Protein AF-A0AAE0MYC8-F1 (afdb_monomer)

Sequence (102 aa):
MDENARKKRINDVIYKITGAKEARQGQVEAVYRLVHQQKDTVLVAATGYGKSAVLYAFSALTILTTVQIVPLTKLGENQRDDITRAVPSSKPVWINKPERLE

Mean predicted aligned error: 4.72 Å

InterPro domains:
  IPR006935 Helicase/UvrB, N-terminal [PF04851] (22-90)
  IPR027417 P-loop containing nucleoside triphosphate hydrolase [G3DSA:3.40.50.300] (2-97)
  IPR027417 P-loop containing nucleoside triphosphate hydrolase [SSF52540] (13-95)

Organism: NCBI:txid92902

Structure (mmCIF, N/CA/C/O backbone):
data_AF-A0AAE0MYC8-F1
#
_entry.id   AF-A0AAE0MYC8-F1
#
loop_
_atom_site.group_PDB
_atom_site.id
_atom_site.type_symbol
_atom_site.label_atom_id
_atom_site.label_alt_id
_atom_site.label_comp_id
_atom_site.label_asym_id
_atom_site.label_entity_id
_atom_site.label_seq_id
_atom_site.pdbx_PDB_ins_code
_atom_site.Cartn_x
_atom_site.Cartn_y
_atom_site.Cartn_z
_atom_site.occupancy
_atom_site.B_iso_or_equiv
_atom_site.auth_seq_id
_atom_site.auth_comp_id
_atom_site.auth_asym_id
_atom_site.auth_atom_id
_atom_site.pdbx_PDB_model_num
ATOM 1 N N . MET A 1 1 ? -12.303 -4.197 16.807 1.00 70.50 1 MET A N 1
ATOM 2 C CA . MET A 1 1 ? -11.621 -2.918 16.512 1.00 70.50 1 MET A CA 1
ATOM 3 C C . MET A 1 1 ? -12.569 -2.036 15.732 1.00 70.50 1 MET A C 1
ATOM 5 O O . MET A 1 1 ? -13.090 -2.503 14.721 1.00 70.50 1 MET A O 1
ATOM 9 N N . ASP A 1 2 ? -12.776 -0.809 16.200 1.00 92.44 2 ASP A N 1
ATOM 10 C CA . ASP A 1 2 ? -13.447 0.238 15.429 1.00 92.44 2 ASP A CA 1
ATOM 11 C C . ASP A 1 2 ? -12.597 0.683 14.217 1.00 92.44 2 ASP A C 1
ATOM 13 O O . ASP A 1 2 ? -11.450 0.258 14.029 1.00 92.44 2 ASP A O 1
ATOM 17 N N . GLU A 1 3 ? -13.185 1.508 13.354 1.00 93.50 3 GLU A N 1
ATOM 18 C CA . GLU A 1 3 ? -12.551 2.003 12.131 1.00 93.50 3 GLU A CA 1
ATOM 19 C C . GLU A 1 3 ? -11.285 2.828 12.393 1.00 93.50 3 GLU A C 1
ATOM 21 O O . GLU A 1 3 ? -10.287 2.637 11.695 1.00 93.50 3 GLU A O 1
ATOM 26 N N . ASN A 1 4 ? -11.281 3.683 13.416 1.00 94.81 4 ASN A N 1
ATOM 27 C CA . ASN A 1 4 ? -10.133 4.530 13.738 1.00 94.81 4 ASN A CA 1
ATOM 28 C C . ASN A 1 4 ? -8.939 3.681 14.171 1.00 94.81 4 ASN A C 1
ATOM 30 O O . ASN A 1 4 ? -7.817 3.905 13.715 1.00 94.81 4 ASN A O 1
ATOM 34 N N . ALA A 1 5 ? -9.179 2.644 14.975 1.00 96.06 5 ALA A N 1
ATOM 35 C CA . ALA A 1 5 ? -8.148 1.690 15.359 1.00 96.06 5 ALA A CA 1
ATOM 36 C C . ALA A 1 5 ? -7.570 0.948 14.137 1.00 96.06 5 ALA A C 1
ATOM 38 O O . ALA A 1 5 ? -6.356 0.749 14.045 1.00 96.06 5 ALA A O 1
ATOM 39 N N . ARG A 1 6 ? -8.417 0.558 13.169 1.00 96.38 6 ARG A N 1
ATOM 40 C CA . ARG A 1 6 ? -7.970 -0.086 11.916 1.00 96.38 6 ARG A CA 1
ATOM 41 C C . ARG A 1 6 ? -7.124 0.863 11.069 1.00 96.38 6 ARG A C 1
ATOM 43 O O . ARG A 1 6 ? -6.037 0.482 10.641 1.00 96.38 6 ARG A O 1
ATOM 50 N N . LYS A 1 7 ? -7.581 2.102 10.874 1.00 96.88 7 LYS A N 1
ATOM 51 C CA . LYS A 1 7 ? -6.856 3.128 10.107 1.00 96.88 7 LYS A CA 1
ATOM 52 C C . LYS A 1 7 ? -5.529 3.509 10.764 1.00 96.88 7 LYS A C 1
ATOM 54 O O . LYS A 1 7 ? -4.529 3.640 10.064 1.00 96.88 7 LYS A O 1
ATOM 59 N N . LYS A 1 8 ? -5.476 3.571 12.098 1.00 96.50 8 LYS A N 1
ATOM 60 C CA . LYS A 1 8 ? -4.226 3.757 12.848 1.00 96.50 8 LYS A CA 1
ATOM 61 C C . LYS A 1 8 ? -3.235 2.619 12.591 1.00 96.50 8 LYS A C 1
ATOM 63 O O . LYS A 1 8 ? -2.098 2.882 12.220 1.00 96.50 8 LYS A O 1
ATOM 68 N N . ARG A 1 9 ? -3.678 1.359 12.684 1.00 96.12 9 ARG A N 1
ATOM 69 C CA . ARG A 1 9 ? -2.827 0.195 12.375 1.00 96.12 9 ARG A CA 1
ATOM 70 C C . ARG A 1 9 ? -2.275 0.246 10.946 1.00 96.12 9 ARG A C 1
ATOM 72 O O . ARG A 1 9 ? -1.117 -0.096 10.729 1.00 96.12 9 ARG A O 1
ATOM 79 N N . ILE A 1 10 ? -3.090 0.663 9.978 1.00 96.88 10 ILE A N 1
ATOM 80 C CA . ILE A 1 10 ? -2.663 0.837 8.583 1.00 96.88 10 ILE A CA 1
ATOM 81 C C . ILE A 1 10 ? -1.578 1.914 8.473 1.00 96.88 10 ILE A C 1
ATOM 83 O O . ILE A 1 10 ? -0.551 1.674 7.838 1.00 96.88 10 ILE A O 1
ATOM 87 N N . ASN A 1 11 ? -1.783 3.071 9.108 1.00 96.88 11 ASN A N 1
ATOM 88 C CA . ASN A 1 11 ? -0.788 4.140 9.153 1.00 96.88 11 ASN A CA 1
ATOM 89 C C . ASN A 1 11 ? 0.544 3.641 9.732 1.00 96.88 11 ASN A C 1
ATOM 91 O O . ASN A 1 11 ? 1.585 3.848 9.116 1.00 96.88 11 ASN A O 1
ATOM 95 N N . ASP A 1 12 ? 0.504 2.922 10.855 1.00 95.12 12 ASP A N 1
ATOM 96 C CA . ASP A 1 12 ? 1.703 2.400 11.519 1.00 95.12 12 ASP A CA 1
ATOM 97 C C . ASP A 1 12 ? 2.474 1.411 10.630 1.00 95.12 12 ASP A C 1
ATOM 99 O O . ASP A 1 12 ? 3.706 1.388 10.637 1.00 95.12 12 ASP A O 1
ATOM 103 N N . VAL A 1 13 ? 1.766 0.597 9.841 1.00 94.12 13 VAL A N 1
ATOM 104 C CA . VAL A 1 13 ? 2.397 -0.317 8.879 1.00 94.12 13 VAL A CA 1
ATOM 105 C C . VAL A 1 13 ? 3.036 0.448 7.724 1.00 94.12 13 VAL A C 1
ATOM 107 O O . VAL A 1 13 ? 4.188 0.180 7.394 1.00 94.12 13 VAL A O 1
ATOM 110 N N . ILE A 1 14 ? 2.342 1.425 7.137 1.00 94.81 14 ILE A N 1
ATOM 111 C CA . ILE A 1 14 ? 2.904 2.243 6.050 1.00 94.81 14 ILE A CA 1
ATOM 112 C C . ILE A 1 14 ? 4.139 3.014 6.536 1.00 94.81 14 ILE A C 1
ATOM 114 O O . ILE A 1 14 ? 5.164 3.011 5.853 1.00 94.81 14 ILE A O 1
ATOM 118 N N . TYR A 1 15 ? 4.066 3.615 7.725 1.00 92.50 15 TYR A N 1
ATOM 119 C CA . TYR A 1 15 ? 5.191 4.265 8.400 1.00 92.50 15 TYR A CA 1
ATOM 120 C C . TYR A 1 15 ? 6.399 3.321 8.501 1.00 92.50 15 TYR A C 1
ATOM 122 O O . TYR A 1 15 ? 7.484 3.656 8.032 1.00 92.50 15 TYR A O 1
ATOM 130 N N . LYS A 1 16 ? 6.203 2.102 9.027 1.00 90.62 16 LYS A N 1
ATOM 131 C CA . LYS A 1 16 ? 7.287 1.120 9.213 1.00 90.62 16 LYS A CA 1
ATOM 132 C C . LYS A 1 16 ? 7.927 0.669 7.902 1.00 90.62 16 LYS A C 1
ATOM 134 O O . LYS A 1 16 ? 9.139 0.508 7.854 1.00 90.62 16 LYS A O 1
ATOM 139 N N . ILE A 1 17 ? 7.123 0.453 6.863 1.00 90.00 17 ILE A N 1
ATOM 140 C CA . ILE A 1 17 ? 7.602 -0.033 5.561 1.00 90.00 17 ILE A CA 1
ATOM 141 C C . ILE A 1 17 ? 8.355 1.071 4.811 1.00 90.00 17 ILE A C 1
ATOM 143 O O . ILE A 1 17 ? 9.357 0.809 4.155 1.00 90.00 17 ILE A O 1
ATOM 147 N N . THR A 1 18 ? 7.855 2.304 4.863 1.00 88.81 18 THR A N 1
ATOM 148 C CA . THR A 1 18 ? 8.365 3.391 4.010 1.00 88.81 18 THR A CA 1
ATOM 149 C C . THR A 1 18 ? 9.401 4.278 4.693 1.00 88.81 18 THR A C 1
ATOM 151 O O . THR A 1 18 ? 10.112 5.004 4.005 1.00 88.81 18 THR A O 1
ATOM 154 N N . GLY A 1 19 ? 9.462 4.277 6.029 1.00 87.81 19 GLY A N 1
ATOM 155 C CA . GLY A 1 19 ? 10.253 5.235 6.806 1.00 87.81 19 GLY A CA 1
ATOM 156 C C . GLY A 1 19 ? 9.731 6.677 6.736 1.00 87.81 19 GLY A C 1
ATOM 157 O O . GLY A 1 19 ? 10.367 7.585 7.268 1.00 87.81 19 GLY A O 1
ATOM 158 N N . ALA A 1 20 ? 8.590 6.918 6.079 1.00 88.25 20 ALA A N 1
ATOM 159 C CA . ALA A 1 20 ? 7.965 8.235 6.031 1.00 88.25 20 ALA A CA 1
ATOM 160 C C . ALA A 1 20 ? 7.427 8.621 7.412 1.00 88.25 20 ALA A C 1
ATOM 162 O O . ALA A 1 20 ? 7.005 7.753 8.162 1.00 88.25 20 ALA A O 1
ATOM 163 N N . LYS A 1 21 ? 7.373 9.922 7.725 1.00 88.31 21 LYS A N 1
ATOM 164 C CA . LYS A 1 21 ? 6.869 10.426 9.018 1.00 88.31 21 LYS A CA 1
ATOM 165 C C . LYS A 1 21 ? 5.419 10.007 9.301 1.00 88.31 21 LYS A C 1
ATOM 167 O O . LYS A 1 21 ? 5.078 9.734 10.446 1.00 88.31 21 LYS A O 1
ATOM 172 N N . GLU A 1 22 ? 4.584 9.962 8.267 1.00 93.19 22 GLU A N 1
ATOM 173 C CA . GLU A 1 22 ? 3.179 9.562 8.344 1.00 93.19 22 GLU A CA 1
ATOM 174 C C . GLU A 1 22 ? 2.677 9.054 6.987 1.00 93.19 22 GLU A C 1
ATOM 176 O O . GLU A 1 22 ? 3.211 9.418 5.932 1.00 93.19 22 GLU A O 1
ATOM 181 N N . ALA A 1 23 ? 1.638 8.217 7.009 1.00 95.94 23 ALA A N 1
ATOM 182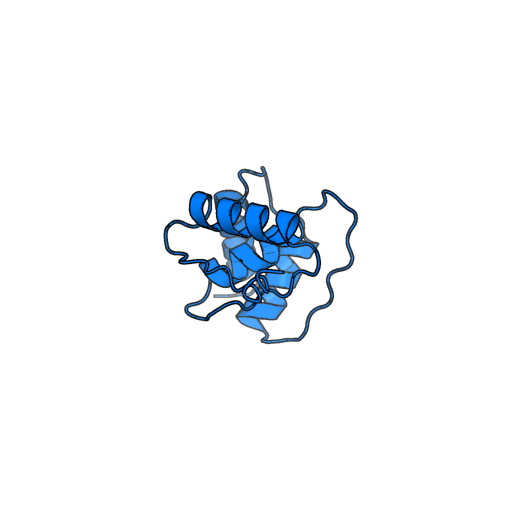 C CA . ALA A 1 23 ? 0.961 7.794 5.796 1.00 95.94 23 ALA A CA 1
ATOM 183 C C . ALA A 1 23 ? 0.060 8.915 5.273 1.00 95.94 23 ALA A C 1
ATOM 185 O O . ALA A 1 23 ? -0.649 9.586 6.023 1.00 95.94 23 ALA A O 1
ATOM 186 N N . ARG A 1 24 ? 0.012 9.073 3.952 1.00 96.31 24 ARG A N 1
ATOM 187 C CA . ARG A 1 24 ? -0.936 9.993 3.327 1.00 96.31 24 ARG A CA 1
ATOM 188 C C . ARG A 1 24 ? -2.345 9.422 3.449 1.00 96.31 24 ARG A C 1
ATOM 190 O O . ARG A 1 24 ? -2.553 8.225 3.247 1.00 96.31 24 ARG A O 1
ATOM 197 N N . GLN A 1 25 ? -3.332 10.288 3.670 1.00 96.19 25 GLN A N 1
ATOM 198 C CA . GLN A 1 25 ? -4.733 9.886 3.849 1.00 96.19 25 GLN A CA 1
ATOM 199 C C . GLN A 1 25 ? -5.243 8.956 2.732 1.00 96.19 25 GLN A C 1
ATOM 201 O O . GLN A 1 25 ? -5.888 7.950 3.015 1.00 96.19 25 GLN A O 1
ATOM 206 N N . GLY A 1 26 ? -4.903 9.243 1.470 1.00 97.50 26 GLY A N 1
ATOM 207 C CA . GLY A 1 26 ? -5.304 8.411 0.330 1.00 97.50 26 GLY A CA 1
ATOM 208 C C . GLY A 1 26 ? -4.706 7.000 0.351 1.00 97.50 26 GLY A C 1
ATOM 209 O O . GLY A 1 26 ? -5.354 6.062 -0.104 1.00 97.50 26 GLY A O 1
ATOM 210 N N . GLN A 1 27 ? -3.509 6.819 0.921 1.00 97.88 27 GLN A N 1
ATOM 211 C CA . GLN A 1 27 ? -2.920 5.489 1.110 1.00 97.88 27 GLN A CA 1
ATOM 212 C C . GLN A 1 27 ? -3.679 4.716 2.191 1.00 97.88 27 GLN A C 1
ATOM 214 O O . GLN A 1 27 ? -4.029 3.558 1.979 1.00 97.88 27 GLN A O 1
ATOM 219 N N . VAL A 1 28 ? -3.967 5.367 3.325 1.00 97.81 28 VAL A N 1
ATOM 220 C CA . VAL A 1 28 ? -4.698 4.748 4.442 1.00 97.81 28 VAL A CA 1
ATOM 221 C C . VAL A 1 28 ? -6.084 4.299 3.995 1.00 97.81 28 VAL A C 1
ATOM 223 O O . VAL A 1 28 ? -6.473 3.161 4.250 1.00 97.81 28 VAL A O 1
ATOM 226 N N . GLU A 1 29 ? -6.806 5.162 3.282 1.00 98.00 29 GLU A N 1
ATOM 227 C CA . GLU A 1 29 ? -8.147 4.850 2.793 1.00 98.00 29 GLU A CA 1
ATOM 228 C C . GLU A 1 29 ? -8.124 3.734 1.742 1.00 98.00 29 GLU A C 1
ATOM 230 O O . GLU A 1 29 ? -8.937 2.813 1.804 1.00 98.00 29 GLU A O 1
ATOM 235 N N . ALA A 1 30 ? -7.156 3.751 0.819 1.00 98.25 30 ALA A N 1
ATOM 236 C CA . ALA A 1 30 ? -7.020 2.690 -0.174 1.00 98.25 30 ALA A CA 1
ATOM 237 C C . ALA A 1 30 ? -6.754 1.323 0.477 1.00 98.25 30 ALA A C 1
ATOM 239 O O . ALA A 1 30 ? -7.423 0.344 0.152 1.00 98.25 30 ALA A O 1
ATOM 240 N N . VAL A 1 31 ? -5.832 1.253 1.443 1.00 97.62 31 VAL A N 1
ATOM 241 C CA . VAL A 1 31 ? -5.555 0.007 2.175 1.00 97.62 31 VAL A CA 1
ATOM 242 C C . VAL A 1 31 ? -6.767 -0.423 3.002 1.00 97.62 31 VAL A C 1
ATOM 244 O O . VAL A 1 31 ? -7.092 -1.607 3.026 1.00 97.62 31 VAL A O 1
ATOM 247 N N . TYR A 1 32 ? -7.471 0.510 3.647 1.00 98.12 32 TYR A N 1
ATOM 248 C CA . TYR A 1 32 ? -8.666 0.199 4.433 1.00 98.12 32 TYR A CA 1
ATOM 249 C C . TYR A 1 32 ? -9.762 -0.434 3.565 1.00 98.12 32 TYR A C 1
ATOM 251 O O . TYR A 1 32 ? -10.307 -1.481 3.926 1.00 98.12 32 TYR A O 1
ATOM 259 N N . ARG A 1 33 ? -10.028 0.142 2.387 1.00 97.88 33 ARG A N 1
ATOM 260 C CA . ARG A 1 33 ? -10.978 -0.411 1.413 1.00 97.88 33 ARG A CA 1
ATOM 261 C C . ARG A 1 33 ? -10.583 -1.807 0.937 1.00 97.88 33 ARG A C 1
ATOM 263 O O . ARG A 1 33 ? -11.438 -2.688 0.897 1.00 97.88 33 ARG A O 1
ATOM 270 N N . LEU A 1 34 ? -9.307 -2.026 0.624 1.00 97.38 34 LEU A N 1
ATOM 271 C CA . LEU A 1 34 ? -8.820 -3.321 0.144 1.00 97.38 34 LEU A CA 1
ATOM 272 C C . LEU A 1 34 ? -8.852 -4.399 1.240 1.00 97.38 34 LEU A C 1
ATOM 274 O O . LEU A 1 34 ? -9.378 -5.485 1.020 1.00 97.38 34 LEU A O 1
ATOM 278 N N . VAL A 1 35 ? -8.325 -4.105 2.432 1.00 96.38 35 VAL A N 1
ATOM 279 C CA . VAL A 1 35 ? -8.132 -5.096 3.509 1.00 96.38 35 VAL A CA 1
ATOM 280 C C . VAL A 1 35 ? -9.419 -5.374 4.285 1.00 96.38 35 VAL A C 1
ATOM 282 O O . VAL A 1 35 ? -9.678 -6.515 4.660 1.00 96.38 35 VAL A O 1
ATOM 285 N N . HIS A 1 36 ? -10.216 -4.342 4.570 1.00 96.00 36 HIS A N 1
ATOM 286 C CA . HIS A 1 36 ? -11.361 -4.466 5.476 1.00 96.00 36 HIS A CA 1
ATOM 287 C C . HIS A 1 36 ? -12.714 -4.438 4.777 1.00 96.00 36 HIS A C 1
ATOM 289 O O . HIS A 1 36 ? -13.660 -5.006 5.314 1.00 96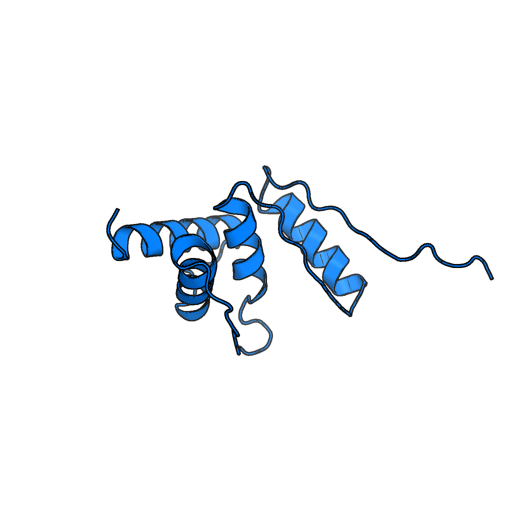.00 36 HIS A O 1
ATOM 295 N N . GLN A 1 37 ? -12.820 -3.791 3.614 1.00 96.00 37 GLN A N 1
ATOM 296 C CA . GLN A 1 37 ? -14.076 -3.744 2.859 1.00 96.00 37 GLN A CA 1
ATOM 297 C C . GLN A 1 37 ? -14.090 -4.682 1.650 1.00 96.00 37 GLN A C 1
ATOM 299 O O . GLN A 1 37 ? -15.164 -4.893 1.097 1.00 96.00 37 GLN A O 1
ATOM 304 N 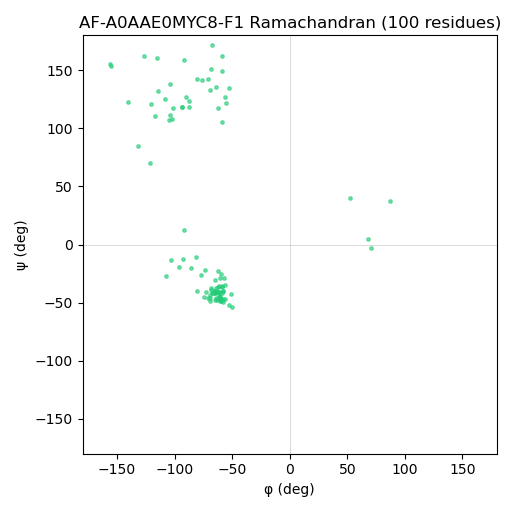N . GLN A 1 38 ? -12.932 -5.218 1.242 1.00 95.06 38 GLN A N 1
ATOM 305 C CA . GLN A 1 38 ? -12.780 -6.067 0.054 1.00 95.06 38 GLN A CA 1
ATOM 306 C C . GLN A 1 38 ? -13.370 -5.419 -1.210 1.00 95.06 38 GLN A C 1
ATOM 308 O O . GLN A 1 38 ? -14.032 -6.069 -2.013 1.00 95.06 38 GLN A O 1
ATOM 313 N N . LYS A 1 39 ? -13.162 -4.104 -1.366 1.00 97.12 39 LYS A N 1
ATOM 314 C CA . LYS A 1 39 ? -13.679 -3.332 -2.504 1.00 97.12 39 LYS A CA 1
ATOM 315 C C . LYS A 1 39 ? -12.592 -3.010 -3.512 1.00 97.12 39 LYS A C 1
ATOM 317 O O . LYS A 1 39 ? -11.527 -2.505 -3.138 1.00 97.12 39 LYS A O 1
ATOM 322 N N . ASP A 1 40 ? -12.941 -3.136 -4.788 1.00 97.19 40 ASP A N 1
ATOM 323 C CA . ASP A 1 40 ? -12.157 -2.577 -5.885 1.00 97.19 40 ASP A CA 1
ATOM 324 C C . ASP A 1 40 ? -11.896 -1.090 -5.640 1.00 97.19 40 ASP A C 1
ATOM 326 O O . ASP A 1 40 ? -12.769 -0.333 -5.192 1.00 97.19 40 ASP A O 1
ATOM 330 N N . THR A 1 41 ? -10.652 -0.675 -5.864 1.00 96.94 41 THR A N 1
ATOM 331 C CA . THR A 1 41 ? -10.169 0.644 -5.460 1.00 96.94 41 THR A CA 1
ATOM 332 C C . THR A 1 41 ? -9.267 1.230 -6.536 1.00 96.94 41 THR A C 1
ATOM 334 O O . THR A 1 41 ? -8.235 0.660 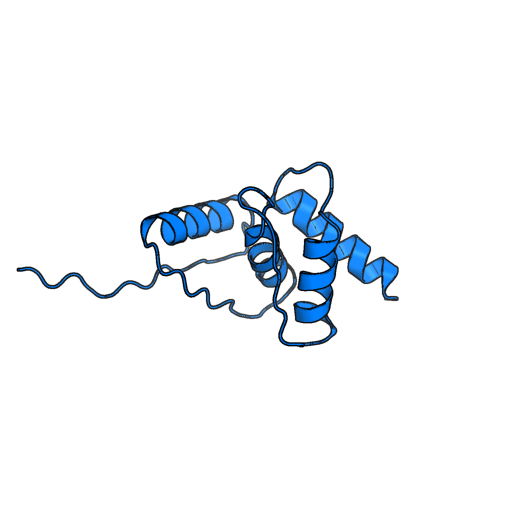-6.876 1.00 96.94 41 THR A O 1
ATOM 337 N N . VAL A 1 42 ? -9.637 2.414 -7.028 1.00 97.19 42 VAL A N 1
ATOM 338 C CA . VAL A 1 42 ? -8.814 3.225 -7.932 1.00 97.19 42 VAL A CA 1
ATOM 339 C C . VAL A 1 42 ? -8.167 4.342 -7.118 1.00 97.19 42 VAL A C 1
ATOM 341 O O . VAL A 1 42 ? -8.864 5.190 -6.563 1.00 97.19 42 VAL A O 1
ATOM 344 N N . LEU A 1 43 ? -6.834 4.350 -7.044 1.00 96.56 43 LEU A N 1
ATOM 345 C CA . LEU A 1 43 ? -6.062 5.417 -6.403 1.00 96.56 43 LEU A CA 1
ATOM 346 C C . LEU A 1 43 ? -5.413 6.308 -7.468 1.00 96.56 43 LEU A C 1
ATOM 348 O O . LEU A 1 43 ? -4.421 5.926 -8.090 1.00 96.56 43 LEU A O 1
ATOM 352 N N . VAL A 1 44 ? -5.941 7.521 -7.635 1.00 96.38 44 VAL A N 1
ATOM 353 C CA . VAL A 1 44 ? -5.356 8.547 -8.508 1.00 96.38 44 VAL A CA 1
ATOM 354 C C . VAL A 1 44 ? -4.446 9.443 -7.679 1.00 96.38 44 VAL A C 1
ATOM 356 O O . VAL A 1 44 ? -4.890 10.092 -6.736 1.00 96.38 44 VAL A O 1
ATOM 359 N N . ALA A 1 45 ? -3.158 9.474 -8.015 1.00 95.38 45 ALA A N 1
ATO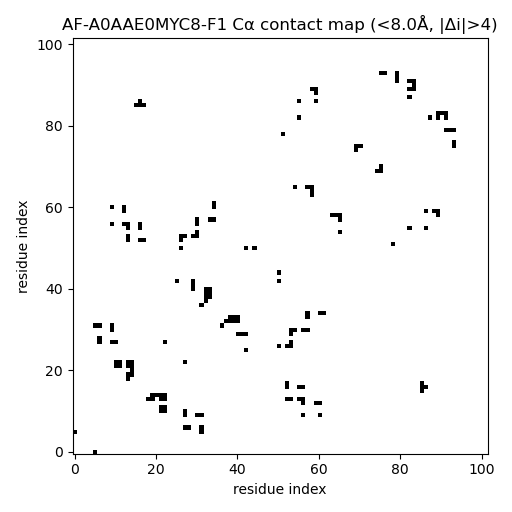M 360 C CA . ALA A 1 45 ? -2.191 10.314 -7.320 1.00 95.38 45 ALA A CA 1
ATOM 361 C C . ALA A 1 45 ? -0.982 10.651 -8.200 1.00 95.38 45 ALA A C 1
ATOM 363 O O . ALA A 1 45 ? -0.590 9.856 -9.063 1.00 95.38 45 ALA A O 1
ATOM 364 N N . ALA A 1 46 ? -0.342 11.790 -7.922 1.00 95.50 46 ALA A N 1
ATOM 365 C CA . ALA A 1 46 ? 0.856 12.257 -8.619 1.00 95.50 46 ALA A CA 1
ATOM 366 C C . ALA A 1 46 ? 2.035 11.261 -8.537 1.00 95.50 46 ALA A C 1
ATOM 368 O O . ALA A 1 46 ? 2.073 10.343 -7.703 1.00 95.50 46 ALA A O 1
ATOM 369 N N . THR A 1 47 ? 3.018 11.414 -9.426 1.00 90.88 47 THR A N 1
ATOM 370 C CA . THR A 1 47 ? 4.322 10.741 -9.300 1.00 90.88 47 THR A CA 1
ATOM 371 C C . THR A 1 47 ? 4.988 11.147 -7.977 1.00 90.88 47 THR A C 1
ATOM 373 O O . THR A 1 47 ? 4.696 12.200 -7.419 1.00 90.88 47 THR A O 1
ATOM 376 N N . GLY A 1 48 ? 5.786 10.256 -7.382 1.00 89.75 48 GLY A N 1
ATOM 377 C CA . GLY A 1 48 ? 6.389 10.498 -6.060 1.00 89.75 48 GLY A CA 1
ATOM 378 C C . GLY A 1 48 ? 5.422 10.472 -4.863 1.00 89.75 48 GLY A C 1
ATOM 379 O O . GLY A 1 48 ? 5.872 10.534 -3.726 1.00 89.75 48 GLY A O 1
ATOM 380 N N . TYR A 1 49 ? 4.106 10.306 -5.066 1.00 94.25 49 TYR A N 1
ATOM 381 C CA . TYR A 1 49 ? 3.134 10.218 -3.961 1.00 94.25 49 TYR A CA 1
ATOM 382 C C . TYR A 1 49 ? 3.360 9.016 -3.023 1.00 94.25 49 TYR A C 1
ATOM 384 O O . TYR A 1 49 ? 2.906 9.034 -1.884 1.00 94.25 49 TYR A O 1
ATOM 392 N N . GLY A 1 50 ? 4.036 7.963 -3.498 1.00 92.56 50 GLY A N 1
ATOM 393 C CA . GLY A 1 50 ? 4.222 6.715 -2.748 1.00 92.56 50 GLY A CA 1
ATOM 394 C C . GLY A 1 50 ? 3.079 5.714 -2.938 1.00 92.56 50 GLY A C 1
ATOM 395 O O . GLY A 1 50 ? 2.672 5.045 -1.994 1.00 92.56 50 GLY A O 1
ATOM 396 N N . LYS A 1 51 ? 2.521 5.612 -4.153 1.00 93.88 51 LYS A N 1
ATOM 397 C CA . LYS A 1 51 ? 1.404 4.697 -4.466 1.00 93.88 51 LYS A CA 1
ATOM 398 C C . LYS A 1 51 ? 1.713 3.225 -4.139 1.00 93.88 51 LYS A C 1
ATOM 400 O O . LYS A 1 51 ? 0.824 2.512 -3.688 1.00 93.88 51 LYS A O 1
ATOM 405 N N . SER A 1 52 ? 2.964 2.791 -4.310 1.00 91.50 52 SER A N 1
ATOM 406 C CA . SER A 1 52 ? 3.415 1.418 -4.025 1.00 91.50 52 SER A CA 1
ATOM 407 C C . SER A 1 52 ? 3.233 1.007 -2.560 1.00 91.50 52 SER A C 1
ATOM 409 O O . SER A 1 52 ? 2.955 -0.160 -2.292 1.00 91.50 52 SER A O 1
ATOM 411 N N . ALA A 1 53 ? 3.279 1.958 -1.618 1.00 93.38 53 ALA A N 1
ATOM 412 C CA . ALA A 1 53 ? 3.085 1.687 -0.194 1.00 93.38 53 ALA A CA 1
ATOM 413 C C . ALA A 1 53 ? 1.738 1.009 0.111 1.00 93.38 53 ALA A C 1
ATOM 415 O O . ALA A 1 53 ? 1.651 0.227 1.053 1.00 93.38 53 ALA A O 1
ATOM 416 N N . VAL A 1 54 ? 0.704 1.256 -0.705 1.00 94.88 54 VAL A N 1
ATOM 417 C CA . VAL A 1 54 ? -0.607 0.597 -0.576 1.00 94.88 54 VAL A CA 1
ATOM 418 C C . VAL A 1 54 ? -0.488 -0.906 -0.810 1.00 94.88 54 VAL A C 1
ATOM 420 O O . VAL A 1 54 ? -0.996 -1.696 -0.018 1.00 94.88 54 VAL A O 1
ATOM 423 N N . LEU A 1 55 ? 0.223 -1.305 -1.868 1.00 91.25 55 LEU A N 1
ATOM 424 C CA . LEU A 1 55 ? 0.411 -2.713 -2.213 1.00 91.25 55 LEU A CA 1
ATOM 425 C C . LEU A 1 55 ? 1.287 -3.422 -1.177 1.00 91.25 55 LEU A C 1
ATOM 427 O O . LEU A 1 55 ? 1.024 -4.567 -0.818 1.00 91.25 55 LEU A O 1
ATOM 431 N N . TYR A 1 56 ? 2.308 -2.734 -0.661 1.00 90.44 56 TYR A N 1
ATOM 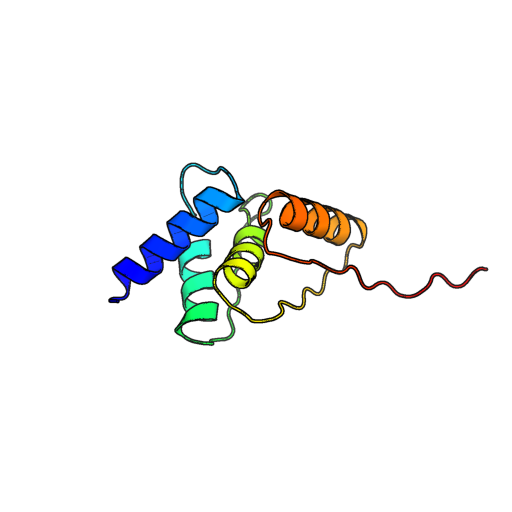432 C CA . TYR A 1 56 ? 3.214 -3.302 0.340 1.00 90.44 56 TYR A CA 1
ATOM 433 C C . TYR A 1 56 ? 2.491 -3.491 1.676 1.00 90.44 56 TYR A C 1
ATOM 435 O O . TYR A 1 56 ? 2.588 -4.551 2.293 1.00 90.44 56 TYR A O 1
ATOM 443 N N . ALA A 1 57 ? 1.706 -2.492 2.091 1.00 93.12 57 ALA A N 1
ATOM 444 C CA . ALA A 1 57 ? 0.891 -2.568 3.294 1.00 93.12 57 ALA A CA 1
ATOM 445 C C . ALA A 1 57 ? -0.178 -3.662 3.191 1.00 93.12 57 ALA A C 1
ATOM 447 O O . ALA A 1 57 ? -0.370 -4.395 4.156 1.00 93.12 57 ALA A O 1
ATOM 448 N N . PHE A 1 58 ? -0.832 -3.828 2.035 1.00 92.69 58 PHE A N 1
ATOM 449 C CA . PHE A 1 58 ? -1.781 -4.925 1.826 1.00 92.69 58 PHE A CA 1
ATOM 450 C C . PHE A 1 58 ? -1.121 -6.296 2.049 1.00 92.69 58 PHE A C 1
ATOM 452 O O . PHE A 1 58 ? -1.629 -7.100 2.834 1.00 92.69 58 PHE A O 1
ATOM 459 N N . SER A 1 59 ? 0.045 -6.532 1.436 1.00 89.50 59 SER A N 1
ATOM 460 C CA . SER A 1 59 ? 0.808 -7.775 1.623 1.00 89.50 59 SER A CA 1
ATOM 461 C C . SER A 1 59 ? 1.242 -7.986 3.078 1.00 89.50 59 SER A C 1
ATOM 463 O O . SER A 1 59 ? 1.255 -9.110 3.556 1.00 89.50 59 SER A O 1
ATOM 465 N N . ALA A 1 60 ? 1.584 -6.918 3.805 1.00 89.81 60 ALA A N 1
ATOM 466 C CA . ALA A 1 60 ? 2.003 -7.009 5.206 1.00 89.81 60 ALA A CA 1
ATOM 467 C C . ALA A 1 60 ? 0.834 -7.214 6.191 1.00 89.81 60 ALA A C 1
ATOM 469 O O . ALA A 1 60 ? 1.025 -7.724 7.295 1.00 89.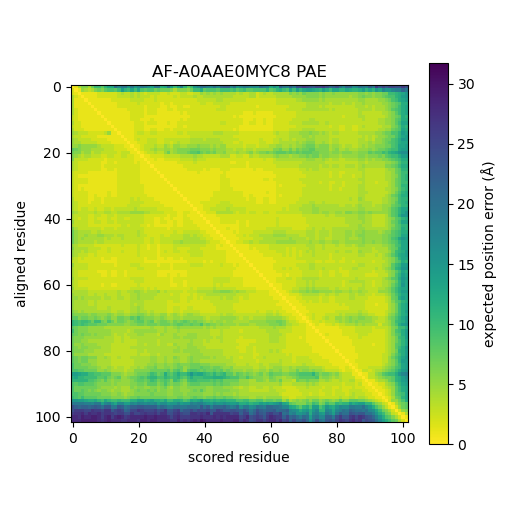81 60 ALA A O 1
ATOM 470 N N . LEU A 1 61 ? -0.374 -6.774 5.832 1.00 92.31 61 LEU A N 1
ATOM 471 C CA . LEU A 1 61 ? -1.555 -6.808 6.700 1.00 92.31 61 LEU A CA 1
ATOM 472 C C . LEU A 1 61 ? -2.402 -8.073 6.527 1.00 92.31 61 LEU A C 1
ATOM 474 O O . LEU A 1 61 ? -3.289 -8.304 7.355 1.00 92.31 61 LEU A O 1
ATOM 478 N N . THR A 1 62 ? -2.155 -8.859 5.479 1.00 91.00 62 THR A N 1
ATOM 479 C CA . THR A 1 62 ? -2.948 -10.034 5.104 1.00 91.00 62 THR A CA 1
ATOM 480 C C . THR A 1 62 ? -2.063 -11.274 4.958 1.00 91.00 62 THR A C 1
ATOM 482 O O . THR A 1 62 ? -0.850 -11.171 4.820 1.00 91.00 62 THR A O 1
ATOM 485 N N . ILE A 1 63 ? -2.674 -12.459 4.982 1.00 89.69 63 ILE A N 1
ATOM 486 C CA . ILE A 1 63 ? -2.006 -13.731 4.642 1.00 89.69 63 ILE A CA 1
ATOM 487 C C . ILE A 1 63 ? -2.164 -14.085 3.153 1.00 89.69 63 ILE A C 1
ATOM 489 O O . ILE A 1 63 ? -1.947 -15.227 2.756 1.00 89.69 63 ILE A O 1
ATOM 493 N N . LEU A 1 64 ? -2.625 -13.128 2.345 1.00 90.75 64 LEU A N 1
ATOM 494 C CA . LEU A 1 64 ? -2.969 -13.332 0.944 1.00 90.75 64 LEU A CA 1
ATOM 495 C C . LEU A 1 64 ? -1.772 -13.042 0.038 1.00 90.75 64 LEU A C 1
ATOM 497 O O . LEU A 1 64 ? -0.851 -12.307 0.392 1.00 90.75 64 LEU A O 1
ATOM 501 N N . THR A 1 65 ? -1.813 -13.595 -1.171 1.00 89.38 65 THR A N 1
ATOM 502 C CA . THR A 1 65 ? -0.832 -13.293 -2.214 1.00 89.38 65 THR A CA 1
ATOM 503 C C . THR A 1 65 ? -1.266 -12.066 -3.010 1.00 89.38 65 THR A C 1
ATOM 505 O O . THR A 1 65 ? -2.340 -12.054 -3.607 1.00 89.38 65 THR A O 1
ATOM 508 N N . THR A 1 66 ? -0.407 -11.048 -3.065 1.00 90.44 66 THR A N 1
ATOM 509 C CA . THR A 1 66 ? -0.601 -9.875 -3.927 1.00 90.44 66 THR A CA 1
ATOM 510 C C . THR A 1 66 ? -0.007 -10.138 -5.305 1.00 90.44 66 THR A C 1
ATOM 512 O O . THR A 1 66 ? 1.206 -10.297 -5.432 1.00 90.44 66 THR A O 1
ATOM 515 N N . VAL A 1 67 ? -0.841 -10.122 -6.344 1.00 91.75 67 VAL A N 1
ATOM 516 C CA . VAL A 1 67 ? -0.386 -10.156 -7.741 1.00 91.75 67 VAL A CA 1
ATOM 517 C C . VAL A 1 67 ? -0.260 -8.724 -8.249 1.00 91.75 67 VAL A C 1
ATOM 519 O O . VAL A 1 67 ? -1.241 -7.985 -8.286 1.00 91.75 67 VAL A O 1
ATOM 522 N N . GLN A 1 68 ? 0.954 -8.324 -8.626 1.00 91.06 68 GLN A N 1
ATOM 523 C CA . GLN A 1 68 ? 1.228 -7.001 -9.185 1.00 91.06 68 GLN A CA 1
ATOM 524 C C . GLN A 1 68 ? 1.530 -7.126 -10.674 1.00 91.06 68 GLN A C 1
ATOM 526 O O . GLN A 1 68 ? 2.431 -7.859 -11.071 1.00 91.06 68 GLN A O 1
ATOM 531 N N . ILE A 1 69 ? 0.786 -6.386 -11.494 1.00 90.88 69 ILE A N 1
ATOM 532 C CA . ILE A 1 69 ? 1.017 -6.301 -12.935 1.00 90.88 69 ILE A CA 1
ATOM 533 C C . ILE A 1 69 ? 1.678 -4.954 -13.203 1.00 90.88 69 ILE A C 1
ATOM 535 O O . ILE A 1 69 ? 1.057 -3.903 -13.036 1.00 90.88 69 ILE A O 1
ATOM 539 N N . VAL A 1 70 ? 2.951 -4.986 -13.593 1.00 88.62 70 VAL A N 1
ATOM 540 C CA . VAL A 1 70 ? 3.748 -3.786 -13.860 1.00 88.62 70 VAL A CA 1
ATOM 541 C C . VAL A 1 70 ? 4.231 -3.841 -15.308 1.00 88.62 70 VAL A C 1
ATOM 543 O O . VA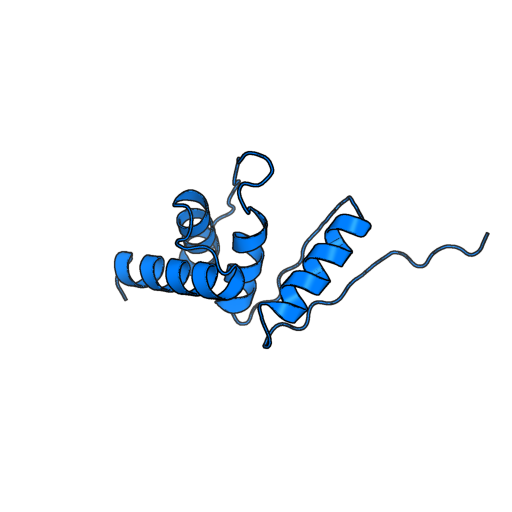L A 1 70 ? 4.932 -4.783 -15.666 1.00 88.62 70 VAL A O 1
ATOM 546 N N . PRO A 1 71 ? 3.892 -2.854 -16.158 1.00 86.25 71 PRO A N 1
ATOM 547 C CA . PRO A 1 71 ? 4.280 -2.882 -17.569 1.00 86.25 71 PRO A CA 1
ATOM 548 C C . PRO A 1 71 ? 5.773 -2.595 -17.787 1.00 86.25 71 PRO A C 1
ATOM 550 O O . PRO A 1 71 ? 6.326 -2.948 -18.823 1.00 86.25 71 PRO A O 1
ATOM 553 N N . LEU A 1 72 ? 6.433 -1.941 -16.826 1.00 88.44 72 LEU A N 1
ATOM 554 C CA . LEU A 1 72 ? 7.846 -1.579 -16.901 1.00 88.44 72 LEU A CA 1
ATOM 555 C C . LEU A 1 72 ? 8.682 -2.538 -16.047 1.00 88.44 72 LEU A C 1
ATOM 557 O O . LEU A 1 72 ? 8.674 -2.431 -14.821 1.00 88.44 72 LEU A O 1
ATOM 561 N N . THR A 1 73 ? 9.443 -3.426 -16.690 1.00 87.50 73 THR A N 1
ATOM 562 C CA . THR A 1 73 ? 10.259 -4.470 -16.037 1.00 87.50 73 THR A CA 1
ATOM 563 C C . THR A 1 73 ? 11.145 -3.908 -14.923 1.00 87.50 73 THR A C 1
ATOM 565 O O . THR A 1 73 ? 11.006 -4.312 -13.774 1.00 87.50 73 THR A O 1
ATOM 568 N N . LYS A 1 74 ? 11.964 -2.887 -15.221 1.00 89.75 74 LYS A N 1
ATOM 569 C CA . LYS A 1 74 ? 12.869 -2.260 -14.235 1.00 89.75 74 LYS A CA 1
ATOM 570 C C . LYS A 1 74 ? 12.136 -1.673 -13.027 1.00 89.75 74 LYS A C 1
ATOM 572 O O . LYS A 1 74 ? 12.643 -1.697 -11.912 1.00 89.75 74 LYS A O 1
ATOM 577 N N . LEU A 1 75 ? 10.939 -1.121 -13.239 1.00 89.19 75 LEU A N 1
ATOM 578 C CA . LEU A 1 75 ? 10.128 -0.602 -12.139 1.00 89.19 75 LEU A CA 1
ATOM 579 C C . LEU A 1 75 ? 9.647 -1.745 -11.241 1.00 89.19 75 LEU A C 1
ATOM 581 O O . LEU A 1 75 ? 9.679 -1.605 -10.023 1.00 89.19 75 LEU A O 1
ATOM 585 N N . GLY A 1 76 ? 9.221 -2.860 -11.836 1.00 89.62 76 GLY A N 1
ATOM 586 C CA . GLY A 1 76 ? 8.798 -4.048 -11.100 1.00 89.62 76 GLY A CA 1
ATOM 587 C C . GLY A 1 76 ? 9.937 -4.691 -10.306 1.00 89.62 76 GLY A C 1
ATOM 588 O O . GLY A 1 76 ? 9.749 -5.022 -9.138 1.00 89.62 76 GLY A O 1
ATOM 589 N N . GLU A 1 77 ? 11.133 -4.784 -10.888 1.00 90.94 77 GLU A N 1
ATOM 590 C CA . GLU A 1 77 ? 12.343 -5.260 -10.200 1.00 90.94 77 GLU A CA 1
ATOM 591 C C . GLU A 1 77 ? 12.685 -4.387 -8.987 1.00 90.94 77 GLU A C 1
ATOM 593 O O . GLU A 1 77 ? 12.828 -4.902 -7.878 1.00 90.94 77 GLU A O 1
ATOM 598 N N . ASN A 1 78 ? 12.703 -3.060 -9.157 1.00 90.19 78 ASN A N 1
ATOM 599 C CA . ASN A 1 78 ? 12.934 -2.129 -8.049 1.00 90.19 78 ASN A CA 1
ATOM 600 C C . ASN A 1 78 ? 11.885 -2.288 -6.938 1.00 90.19 78 ASN A C 1
ATOM 602 O O . ASN A 1 78 ? 12.228 -2.303 -5.758 1.00 90.19 78 ASN A O 1
ATOM 606 N N . GLN A 1 79 ? 10.609 -2.454 -7.303 1.00 88.81 79 GLN A N 1
ATOM 607 C CA . GLN A 1 79 ? 9.535 -2.673 -6.332 1.00 88.81 79 GLN A CA 1
ATOM 608 C C . GLN A 1 79 ? 9.681 -4.007 -5.589 1.00 88.81 79 GLN A C 1
ATOM 610 O O . GLN A 1 79 ? 9.471 -4.053 -4.377 1.00 88.81 79 GLN A O 1
ATOM 615 N N . ARG A 1 80 ? 10.077 -5.088 -6.273 1.00 89.50 80 ARG A N 1
ATOM 616 C CA . ARG A 1 80 ? 10.385 -6.381 -5.639 1.00 89.50 80 ARG A CA 1
ATOM 617 C C . ARG A 1 80 ? 11.495 -6.228 -4.603 1.00 89.50 80 ARG A C 1
ATOM 619 O O . ARG A 1 80 ? 11.369 -6.740 -3.488 1.00 89.50 80 ARG A O 1
ATOM 626 N N . ASP A 1 81 ? 12.565 -5.533 -4.964 1.00 90.19 81 ASP A N 1
ATOM 627 C CA . ASP A 1 81 ? 13.719 -5.346 -4.089 1.00 90.19 81 ASP A CA 1
ATOM 628 C C . ASP A 1 81 ? 13.362 -4.454 -2.888 1.00 90.19 81 ASP A C 1
ATOM 630 O O . ASP A 1 81 ? 13.744 -4.755 -1.756 1.00 90.19 81 ASP A O 1
ATOM 634 N N . ASP A 1 82 ? 12.550 -3.412 -3.099 1.00 88.06 82 ASP A N 1
ATOM 635 C CA . ASP A 1 82 ? 11.988 -2.589 -2.025 1.00 88.06 82 ASP A CA 1
ATOM 636 C C . ASP A 1 82 ? 11.128 -3.412 -1.060 1.00 88.06 82 ASP A C 1
ATOM 638 O O . ASP A 1 82 ? 11.305 -3.299 0.150 1.00 88.06 82 ASP A O 1
ATOM 642 N N . ILE A 1 83 ? 10.229 -4.266 -1.566 1.00 86.62 83 ILE A N 1
ATOM 643 C CA . ILE A 1 83 ? 9.392 -5.143 -0.728 1.00 86.62 83 ILE A CA 1
ATOM 644 C C . ILE A 1 83 ? 10.263 -6.095 0.085 1.00 86.62 83 ILE A C 1
ATOM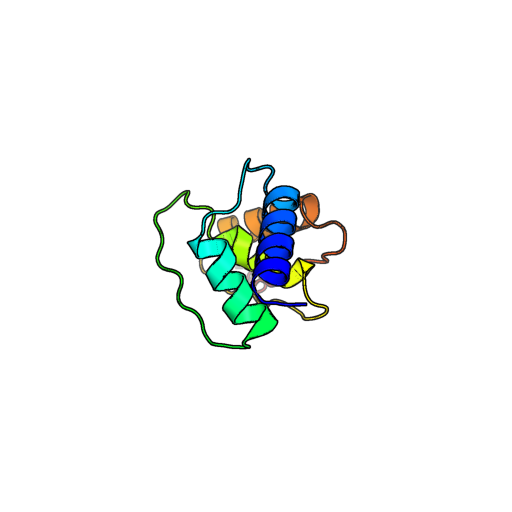 646 O O . ILE A 1 83 ? 10.031 -6.256 1.280 1.00 86.62 83 ILE A O 1
ATOM 650 N N . THR A 1 84 ? 11.258 -6.710 -0.556 1.00 88.06 84 THR A N 1
ATOM 651 C CA . THR A 1 84 ? 12.178 -7.654 0.093 1.00 88.06 84 THR A CA 1
ATOM 652 C C . THR A 1 84 ? 12.894 -6.994 1.271 1.00 88.06 84 THR A C 1
ATOM 654 O O . THR A 1 84 ? 13.036 -7.603 2.328 1.00 88.06 84 THR A O 1
ATOM 657 N N . ARG A 1 85 ? 13.303 -5.728 1.117 1.00 86.69 85 ARG A N 1
ATOM 658 C CA . ARG A 1 85 ? 13.948 -4.952 2.185 1.00 86.69 85 ARG A CA 1
ATOM 659 C C . ARG A 1 85 ? 12.968 -4.484 3.260 1.00 86.69 85 ARG A C 1
ATOM 661 O O . ARG A 1 85 ? 13.272 -4.571 4.445 1.00 86.69 85 ARG A O 1
ATOM 668 N N . ALA A 1 86 ? 11.818 -3.954 2.854 1.00 83.06 86 ALA A N 1
ATOM 669 C CA . ALA A 1 86 ? 10.898 -3.248 3.740 1.00 83.06 86 ALA A CA 1
ATOM 670 C C . ALA A 1 86 ? 9.907 -4.167 4.474 1.00 83.06 86 ALA A C 1
ATOM 672 O O . ALA A 1 86 ? 9.331 -3.773 5.488 1.00 83.06 86 ALA A O 1
ATOM 673 N N . VAL A 1 87 ? 9.684 -5.384 3.969 1.00 83.38 87 VAL A N 1
ATOM 674 C CA . VAL A 1 87 ? 8.727 -6.349 4.521 1.00 83.38 87 VAL A CA 1
ATOM 675 C C . VAL A 1 87 ? 9.413 -7.715 4.653 1.00 83.38 87 VAL A C 1
ATOM 677 O O . VAL A 1 87 ? 9.253 -8.559 3.774 1.00 83.38 87 VAL A O 1
ATOM 680 N N . PRO A 1 88 ? 10.150 -7.982 5.751 1.00 73.69 88 PRO A N 1
ATOM 681 C CA . PRO A 1 88 ? 10.956 -9.203 5.895 1.00 73.69 88 PRO A CA 1
ATOM 682 C C . PRO A 1 88 ? 10.163 -10.515 5.817 1.00 73.69 88 PRO A C 1
ATOM 684 O O . PRO A 1 88 ? 10.708 -11.557 5.468 1.00 73.69 88 PRO A O 1
ATOM 687 N N . SER A 1 89 ? 8.870 -10.485 6.151 1.00 76.62 89 SER A N 1
ATOM 688 C CA . SER A 1 89 ? 7.972 -11.640 6.037 1.00 76.62 89 SER A CA 1
ATOM 689 C C . SER A 1 89 ? 7.434 -11.862 4.620 1.00 76.62 89 SER A C 1
ATOM 691 O O . SER A 1 89 ? 6.812 -12.892 4.358 1.00 76.62 89 SER A O 1
ATOM 693 N N . SER A 1 90 ? 7.641 -10.909 3.710 1.00 78.31 90 SER A N 1
ATOM 694 C CA . SER A 1 90 ? 7.219 -11.014 2.319 1.00 78.31 90 SER A CA 1
ATOM 695 C C . SER A 1 90 ? 8.216 -11.844 1.515 1.00 78.31 90 SER A C 1
ATOM 697 O O . SER A 1 90 ? 9.426 -11.744 1.697 1.00 78.31 90 SER A O 1
ATOM 699 N N . LYS A 1 91 ? 7.698 -12.647 0.584 1.00 86.25 91 LYS A N 1
ATOM 700 C CA . LYS A 1 91 ? 8.487 -13.456 -0.354 1.00 86.25 91 LYS A CA 1
ATOM 701 C C . LYS A 1 91 ? 8.121 -13.063 -1.788 1.00 86.25 91 LYS A C 1
ATOM 703 O O . LYS A 1 91 ? 7.410 -13.819 -2.452 1.00 86.25 91 LYS A O 1
ATOM 708 N N . PRO A 1 92 ? 8.493 -11.857 -2.252 1.00 88.62 92 PRO A N 1
ATOM 709 C CA . PRO A 1 92 ? 8.093 -11.399 -3.573 1.00 88.62 92 PRO A CA 1
ATOM 710 C C . PRO A 1 92 ? 8.809 -12.222 -4.652 1.00 88.62 92 PRO A C 1
ATOM 712 O O . PRO A 1 92 ? 10.018 -12.434 -4.593 1.00 88.62 92 PRO A O 1
ATOM 715 N N . VAL A 1 93 ? 8.054 -12.680 -5.649 1.00 89.06 93 VAL A N 1
ATOM 716 C CA . VAL A 1 93 ? 8.567 -13.468 -6.777 1.00 89.06 93 VAL A CA 1
ATOM 717 C C . VAL A 1 93 ? 8.403 -12.652 -8.051 1.00 89.06 93 VAL A C 1
ATOM 719 O O . VAL A 1 93 ? 7.333 -12.098 -8.302 1.00 89.06 93 VAL A O 1
ATOM 722 N N . TRP A 1 94 ? 9.465 -12.572 -8.852 1.00 89.44 94 TRP A N 1
ATOM 723 C CA . TRP A 1 94 ? 9.409 -11.960 -10.177 1.00 89.44 94 TRP A CA 1
ATOM 724 C C . TRP A 1 94 ? 9.056 -13.013 -11.216 1.00 89.44 94 TRP A C 1
ATOM 726 O O . TRP A 1 94 ? 9.723 -14.042 -11.300 1.00 89.44 94 TRP A O 1
ATOM 736 N N . ILE A 1 95 ? 8.019 -12.743 -12.003 1.00 86.62 95 ILE A N 1
ATOM 737 C CA . ILE A 1 95 ? 7.611 -13.594 -13.116 1.00 86.62 95 ILE A CA 1
ATOM 738 C C . ILE A 1 95 ? 7.780 -12.766 -14.384 1.00 86.62 95 ILE A C 1
ATOM 740 O O . ILE A 1 95 ? 7.041 -11.808 -14.606 1.00 86.62 95 ILE A O 1
ATOM 744 N N . ASN A 1 96 ? 8.750 -13.132 -15.213 1.00 77.94 96 ASN A N 1
ATOM 745 C CA . ASN A 1 96 ? 8.907 -12.596 -16.557 1.00 77.94 96 ASN A CA 1
ATOM 746 C C . ASN A 1 96 ? 8.697 -13.702 -17.595 1.00 77.94 96 ASN A C 1
ATOM 748 O O . ASN A 1 96 ? 8.770 -14.897 -17.305 1.00 77.94 96 ASN A O 1
ATOM 752 N N . LYS A 1 97 ? 8.407 -13.292 -18.831 1.00 73.19 97 LYS A N 1
ATOM 753 C CA . LYS A 1 97 ? 8.486 -14.212 -19.963 1.00 73.19 97 LYS A CA 1
ATOM 754 C C . LYS A 1 97 ? 9.957 -14.636 -20.107 1.00 73.19 97 LYS A C 1
ATOM 756 O O . LYS A 1 97 ? 10.808 -13.748 -20.044 1.00 73.19 97 LYS A O 1
ATOM 761 N N . PRO A 1 98 ? 10.268 -15.926 -20.325 1.00 63.41 98 PRO A N 1
ATOM 762 C CA . PRO A 1 98 ? 11.615 -16.312 -20.718 1.00 63.41 98 PRO A CA 1
ATOM 763 C C . PRO A 1 98 ? 11.984 -15.545 -21.989 1.00 63.41 98 PRO A C 1
ATOM 765 O O . PRO A 1 98 ? 11.214 -15.529 -22.957 1.00 63.41 98 PRO A O 1
ATOM 768 N N . GLU A 1 99 ? 13.126 -14.863 -21.961 1.00 61.28 99 GLU A N 1
ATOM 769 C CA . GLU A 1 99 ? 13.701 -14.249 -23.152 1.00 61.28 99 GLU A CA 1
ATOM 770 C C . GLU A 1 99 ? 13.849 -15.362 -24.195 1.00 61.28 99 GLU A C 1
ATOM 772 O O . GLU A 1 99 ? 14.446 -16.408 -23.928 1.00 61.28 99 GLU A O 1
ATOM 777 N N . ARG A 1 100 ? 13.225 -15.198 -25.369 1.00 56.31 100 ARG A N 1
ATOM 778 C CA . ARG A 1 100 ? 13.595 -16.032 -26.512 1.00 56.31 100 ARG A CA 1
ATOM 779 C C . ARG A 1 100 ? 15.053 -15.681 -26.786 1.00 56.31 100 ARG A C 1
ATOM 781 O O . ARG A 1 100 ? 15.330 -14.523 -27.070 1.00 56.31 100 ARG A O 1
ATOM 788 N N . LEU A 1 101 ? 15.946 -16.657 -26.648 1.00 51.53 101 LEU A N 1
ATOM 789 C CA . LEU A 1 101 ? 17.273 -16.574 -27.244 1.00 51.53 101 LEU A CA 1
ATOM 790 C C . LEU A 1 101 ? 17.037 -16.406 -28.752 1.00 51.53 101 LEU A C 1
ATOM 792 O O . LEU A 1 101 ? 16.536 -17.336 -29.389 1.00 51.53 101 LEU A O 1
ATOM 796 N N . GLU A 1 102 ? 17.249 -15.194 -29.264 1.00 47.81 102 GLU A N 1
ATOM 797 C CA . GLU A 1 102 ? 17.429 -14.953 -30.700 1.00 47.81 102 GLU A CA 1
ATOM 798 C C . GLU A 1 102 ? 18.836 -15.381 -31.120 1.00 47.81 102 GLU A C 1
ATOM 800 O O . GLU A 1 102 ? 19.783 -15.155 -30.328 1.00 47.81 102 GLU A O 1
#

Radius of gyration: 14.64 Å; Cα contacts (8 Å, |Δi|>4): 92; chains: 1; bounding box: 32×29×47 Å

Nearest PDB structures (foldseek):
  8pfp-assembly1_A  TM=7.188E-01  e=3.900E-01  Homo sapiens
  8yle-assembly1_A  TM=7.328E-01  e=4.926E-01  Homo sapiens
  8pfl-assembly1_A  TM=7.186E-01  e=1.182E+00  Homo sapiens

Solvent-accessible surface area (backbone atoms only — not comparable to full-atom values): 6515 Å² total; per-residue (Å²): 131,59,69,67,58,52,46,49,54,46,28,55,46,34,20,68,48,69,70,45,97,63,56,53,68,71,46,36,52,50,34,46,34,45,76,75,65,70,41,94,78,88,83,87,72,65,88,91,69,56,74,64,49,32,60,53,36,47,44,73,77,46,98,59,88,80,87,82,89,61,94,48,64,71,60,43,53,52,51,42,54,48,43,48,69,45,34,78,90,53,82,77,79,90,84,74,80,80,78,77,86,125

Secondary structure (DSSP, 8-state):
--HHHHHHHHHHHHHHHH--SS--HHHHHHHHHHHHS---------TTS-THHHHHHHHHHSSSPPP---S-HHHHHHHHHHHHHH-TT-------PPPP--

Foldseek 3Di:
DDPVVQLVVLFVLLCQLPVDPTQDPLLSVLLCCVQPVVDDDDRDDDPPNPNLSSQLSNVQVDPDDDDDDDPDLVVVVVSQVSSVVRPVPDDDDDDDDPPPPD

pLDDT: mean 89.66, std 9.49, range [47.81, 98.25]